Protein AF-A0A257NRA8-F1 (afdb_monomer)

Sequence (132 aa):
MSVQILRAVTQHVNYLAMVRKCLAEGGEYCKCTDHHNCGFGKWYDGDGGVLIREMASPGAEALWAEIAVHHAAFHDASIAAVMTREGDGTIQEREAEMVQCSTLLVNRLLELDAMAPKMGPFSRVPGAATRR

Mean predicted aligned error: 8.1 Å

Nearest PDB structures (foldseek):
  1k05-assembly1_A  TM=5.258E-01  e=1.160E+00  Homo sapiens
  5xsj-assembly1_L  TM=4.647E-01  e=1.160E+00  Clostridium beijerinckii NCIMB 8052

Foldseek 3Di:
DVVLLVVVLVQL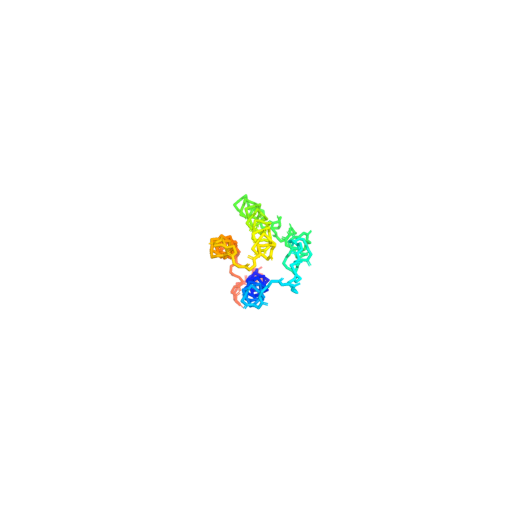VVLLVLLVVCLVVFLPPDDQDQLCPGPNNVCLVPVVVVVLVVLVDPVLVVLSVVLVVLSRQLSVLSVVLSPDGPPPPCNVVSSVSNVVSSVSNSVSSVVSVVSPDPPDVPPDDPDDDDDD

Radius of gyration: 19.16 Å; Cα contacts (8 Å, |Δi|>4): 100; chains: 1; bounding box: 53×33×61 Å

Solvent-accessible surface area (backbone atoms only — not comparable to full-atom values): 7525 Å² total; per-residue (Å²): 105,60,71,59,50,52,48,39,50,50,55,49,54,53,48,52,52,51,51,53,53,31,54,76,70,60,23,85,83,62,81,76,64,58,47,63,76,37,81,49,28,48,36,47,80,42,66,46,54,52,55,47,58,72,63,73,36,73,67,52,50,51,49,51,56,50,37,53,54,29,42,44,50,22,37,52,31,47,46,53,33,41,72,48,56,83,88,49,88,52,47,66,57,29,51,50,51,23,53,49,29,46,50,53,30,49,50,44,49,51,54,52,43,68,70,42,79,78,84,52,102,73,78,75,85,90,76,82,82,75,86,128

Structure (mmCIF, N/CA/C/O backbone):
data_AF-A0A257NRA8-F1
#
_entry.id   AF-A0A257NRA8-F1
#
loop_
_atom_site.group_PDB
_atom_site.id
_atom_site.type_symbol
_atom_site.label_atom_id
_atom_site.label_alt_id
_atom_site.label_comp_id
_atom_site.label_asym_id
_atom_site.label_entity_id
_atom_site.label_seq_id
_atom_site.pdbx_PDB_ins_code
_atom_site.Cartn_x
_atom_site.Cartn_y
_atom_site.Cartn_z
_atom_site.occupancy
_atom_site.B_iso_or_equiv
_atom_site.auth_seq_id
_atom_site.auth_comp_id
_atom_site.auth_asym_id
_atom_site.aut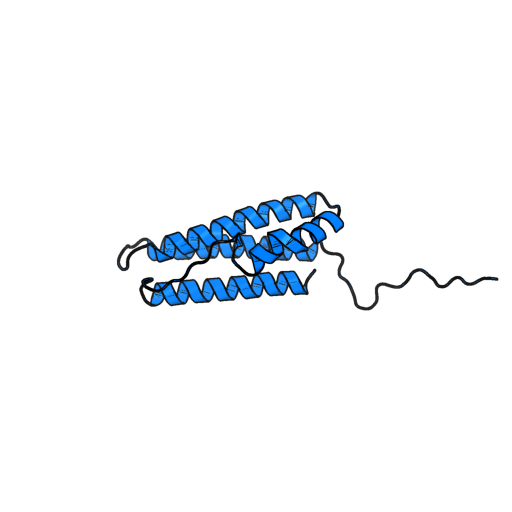h_atom_id
_atom_site.pdbx_PDB_model_num
ATOM 1 N N . MET A 1 1 ? 10.884 -10.077 -10.733 1.00 60.47 1 MET A N 1
ATOM 2 C CA . MET A 1 1 ? 10.138 -9.054 -9.968 1.00 60.47 1 MET A CA 1
ATOM 3 C C . MET A 1 1 ? 9.131 -9.699 -9.018 1.00 60.47 1 MET A C 1
ATOM 5 O O . MET A 1 1 ? 9.166 -9.385 -7.835 1.00 60.47 1 MET A O 1
ATOM 9 N N . SER A 1 2 ? 8.367 -10.685 -9.499 1.00 72.50 2 SER A N 1
ATOM 10 C CA . SER A 1 2 ? 7.326 -11.437 -8.774 1.00 72.50 2 SER A CA 1
ATOM 11 C C . SER A 1 2 ? 7.534 -11.710 -7.283 1.00 72.50 2 SER A C 1
ATOM 13 O O . SER A 1 2 ? 6.624 -11.464 -6.501 1.00 72.50 2 SER A O 1
ATOM 15 N N . VAL A 1 3 ? 8.708 -12.170 -6.838 1.00 82.50 3 VAL A N 1
ATOM 16 C CA . VAL A 1 3 ? 8.923 -12.487 -5.410 1.00 82.50 3 VAL A CA 1
ATOM 17 C C . VAL A 1 3 ? 8.898 -11.242 -4.512 1.00 82.50 3 VAL A C 1
ATOM 19 O O . VAL A 1 3 ? 8.347 -11.301 -3.414 1.00 82.50 3 VAL A O 1
ATOM 22 N N . GLN A 1 4 ? 9.455 -10.110 -4.957 1.00 81.44 4 GLN A N 1
ATOM 23 C CA . GLN A 1 4 ? 9.469 -8.881 -4.149 1.00 81.44 4 GLN A CA 1
ATOM 24 C C . GLN A 1 4 ? 8.097 -8.211 -4.129 1.00 81.44 4 GLN A C 1
ATOM 26 O O . GLN A 1 4 ? 7.641 -7.789 -3.070 1.00 81.44 4 GLN A O 1
ATOM 31 N N . ILE A 1 5 ? 7.398 -8.201 -5.268 1.00 81.75 5 ILE A N 1
ATOM 32 C CA . ILE A 1 5 ? 6.021 -7.704 -5.342 1.00 81.75 5 ILE A CA 1
ATOM 33 C C . ILE A 1 5 ? 5.090 -8.562 -4.480 1.00 81.75 5 ILE A C 1
ATOM 35 O O . ILE A 1 5 ? 4.309 -8.031 -3.695 1.00 81.75 5 ILE A O 1
ATOM 39 N N . LEU A 1 6 ? 5.224 -9.890 -4.528 1.00 84.88 6 LEU A N 1
ATOM 40 C CA . LEU A 1 6 ? 4.460 -10.789 -3.662 1.00 84.88 6 LEU A CA 1
ATOM 41 C C . LEU A 1 6 ? 4.747 -10.531 -2.177 1.00 84.88 6 LEU A C 1
ATOM 43 O O . LEU A 1 6 ? 3.828 -10.549 -1.355 1.00 84.88 6 LEU A O 1
ATOM 47 N N . ARG A 1 7 ? 6.008 -10.262 -1.821 1.00 87.00 7 ARG A N 1
ATOM 48 C CA . ARG A 1 7 ? 6.383 -9.894 -0.452 1.00 87.00 7 ARG A CA 1
ATOM 49 C C . ARG A 1 7 ? 5.744 -8.570 -0.037 1.00 87.00 7 ARG A C 1
ATOM 51 O O . ARG A 1 7 ? 5.202 -8.508 1.063 1.00 87.00 7 ARG A O 1
ATOM 58 N N . ALA A 1 8 ? 5.765 -7.562 -0.908 1.00 84.94 8 ALA A N 1
ATOM 59 C CA . ALA A 1 8 ? 5.129 -6.268 -0.678 1.00 84.94 8 ALA A CA 1
ATOM 60 C C . ALA A 1 8 ? 3.622 -6.419 -0.431 1.00 84.94 8 ALA A C 1
ATOM 62 O O . ALA A 1 8 ? 3.122 -5.984 0.605 1.00 84.94 8 ALA A O 1
ATOM 63 N N . VAL A 1 9 ? 2.917 -7.132 -1.317 1.00 86.75 9 VAL A N 1
ATOM 64 C CA . VAL A 1 9 ? 1.479 -7.417 -1.178 1.00 86.75 9 VAL A CA 1
ATOM 65 C C . VAL A 1 9 ? 1.193 -8.179 0.119 1.00 86.75 9 VAL A C 1
ATOM 67 O O . VAL A 1 9 ? 0.265 -7.837 0.844 1.00 86.75 9 VAL A O 1
ATOM 70 N N . THR A 1 10 ? 2.016 -9.172 0.462 1.00 89.56 10 THR A N 1
ATOM 71 C CA . THR A 1 10 ? 1.857 -9.938 1.709 1.00 89.56 10 THR A CA 1
ATOM 72 C C . THR A 1 10 ? 2.023 -9.054 2.947 1.00 89.56 10 THR A C 1
ATOM 74 O O . THR A 1 10 ? 1.204 -9.105 3.863 1.00 89.56 10 THR A O 1
ATOM 77 N N . GLN A 1 11 ? 3.076 -8.231 2.990 1.00 86.56 11 GLN A N 1
ATOM 78 C CA . GLN A 1 11 ? 3.327 -7.302 4.097 1.00 86.56 11 GLN A CA 1
ATOM 79 C C . GLN A 1 11 ? 2.181 -6.301 4.256 1.00 86.56 11 GLN A C 1
ATOM 81 O O . GLN A 1 11 ? 1.744 -6.041 5.375 1.00 86.56 11 GLN A O 1
ATOM 86 N N . HIS A 1 12 ? 1.673 -5.801 3.135 1.00 85.88 12 HIS A N 1
ATOM 87 C CA . HIS A 1 12 ? 0.555 -4.872 3.076 1.00 85.88 12 HIS A CA 1
ATOM 88 C C . HIS A 1 12 ? -0.758 -5.488 3.583 1.00 85.88 12 HIS A C 1
ATOM 90 O O . HIS A 1 12 ? -1.402 -4.927 4.467 1.00 85.88 12 HIS A O 1
ATOM 96 N N . VAL A 1 13 ? -1.124 -6.686 3.113 1.00 88.62 13 VAL A N 1
ATOM 97 C CA . VAL A 1 13 ? -2.327 -7.404 3.581 1.00 88.62 13 VAL A CA 1
ATOM 98 C C . VAL A 1 13 ? -2.243 -7.720 5.078 1.00 88.62 13 VAL A C 1
ATOM 100 O O . VAL A 1 13 ? -3.231 -7.563 5.797 1.00 88.62 13 VAL A O 1
ATOM 103 N N . ASN A 1 14 ? -1.064 -8.105 5.573 1.00 90.38 14 ASN A N 1
ATOM 104 C CA . ASN A 1 14 ? -0.850 -8.340 7.003 1.00 90.38 14 ASN A CA 1
ATOM 105 C C . ASN A 1 14 ? -0.998 -7.055 7.830 1.00 90.38 14 ASN A C 1
ATOM 107 O O . ASN A 1 14 ? -1.576 -7.090 8.916 1.00 90.38 14 ASN A O 1
ATOM 111 N N . TYR A 1 15 ? -0.501 -5.924 7.324 1.00 90.56 15 TYR A N 1
ATOM 112 C CA . TYR A 1 15 ? -0.673 -4.629 7.979 1.00 90.56 15 TYR A CA 1
ATOM 113 C C . TYR A 1 15 ? -2.148 -4.215 8.017 1.00 90.56 15 TYR A C 1
ATOM 115 O O . TYR A 1 15 ? -2.646 -3.867 9.084 1.00 90.56 15 TYR A O 1
ATOM 123 N N . LEU A 1 16 ? -2.879 -4.349 6.905 1.00 90.44 16 LEU A N 1
ATOM 124 C CA . LEU A 1 16 ? -4.322 -4.096 6.863 1.00 90.44 16 LEU A CA 1
ATOM 125 C C . LEU A 1 16 ? -5.075 -4.955 7.892 1.00 90.44 16 LEU A C 1
ATOM 127 O O . LEU A 1 16 ? -5.908 -4.441 8.632 1.00 90.44 16 LEU A O 1
ATOM 131 N N . ALA A 1 17 ? -4.772 -6.253 7.976 1.00 90.50 17 ALA A N 1
ATOM 132 C CA . ALA A 1 17 ? -5.392 -7.140 8.958 1.00 90.50 17 ALA A CA 1
ATOM 133 C C . ALA A 1 17 ? -5.099 -6.706 10.406 1.00 90.50 17 ALA A C 1
ATOM 135 O O . ALA A 1 17 ? -5.992 -6.749 11.253 1.00 90.50 17 ALA A O 1
ATOM 136 N N . MET A 1 18 ? -3.872 -6.253 10.682 1.00 91.19 18 MET A N 1
ATOM 137 C CA . MET A 1 18 ? -3.485 -5.710 11.985 1.00 91.19 18 MET A CA 1
ATOM 138 C C . MET A 1 18 ? -4.278 -4.443 12.329 1.00 91.19 18 MET A C 1
ATOM 140 O O . MET A 1 18 ? -4.844 -4.379 13.419 1.00 91.19 18 MET A O 1
ATOM 144 N N . VAL A 1 19 ? -4.390 -3.484 11.400 1.00 89.81 19 VAL A N 1
ATOM 145 C CA . VAL A 1 19 ? -5.162 -2.249 11.623 1.00 89.81 19 VAL A CA 1
ATOM 146 C C . VAL A 1 19 ? -6.635 -2.573 11.869 1.00 89.81 19 VAL A C 1
ATOM 148 O O . VAL A 1 19 ? -7.201 -2.102 12.847 1.00 89.81 19 VAL A O 1
ATOM 151 N N . ARG A 1 20 ? -7.249 -3.447 11.062 1.00 89.81 20 ARG A N 1
ATOM 152 C CA . ARG A 1 20 ? -8.652 -3.861 11.253 1.00 89.81 20 ARG A CA 1
ATOM 153 C C . ARG A 1 20 ? -8.893 -4.524 12.606 1.00 89.81 20 ARG A C 1
ATOM 155 O O . ARG A 1 20 ? -9.877 -4.217 13.270 1.00 89.81 20 ARG A O 1
ATOM 162 N N . LYS A 1 21 ? -7.990 -5.415 13.027 1.00 89.25 21 LYS A N 1
ATOM 163 C CA . LYS A 1 21 ? -8.064 -6.041 14.353 1.00 89.25 21 LYS A CA 1
ATOM 164 C C . LYS A 1 21 ? -8.012 -4.984 15.453 1.00 89.25 21 LYS A C 1
ATOM 166 O O . LYS A 1 21 ? -8.807 -5.021 16.378 1.00 89.25 21 LYS A O 1
ATOM 171 N N . CYS A 1 22 ? -7.093 -4.042 15.328 1.00 87.69 22 CYS A N 1
ATOM 172 C CA . CYS A 1 22 ? -6.932 -2.980 16.299 1.00 87.69 22 CYS A CA 1
ATOM 173 C C . CYS A 1 22 ? -8.140 -2.028 16.355 1.00 87.69 22 CYS A C 1
ATOM 175 O O . CYS A 1 22 ? -8.553 -1.651 17.446 1.00 87.69 22 CYS A O 1
ATOM 177 N N . LEU A 1 23 ? -8.756 -1.696 15.215 1.00 85.88 23 LEU A N 1
ATOM 178 C CA . LEU A 1 23 ? -10.016 -0.942 15.179 1.00 85.88 23 LEU A CA 1
ATOM 179 C C . LEU A 1 23 ? -11.145 -1.695 15.897 1.00 85.88 23 LEU A C 1
ATOM 181 O O . LEU A 1 23 ? -11.919 -1.084 16.624 1.00 85.88 23 LEU A O 1
ATOM 185 N N . ALA A 1 24 ? -11.210 -3.022 15.749 1.00 84.75 24 ALA A N 1
ATOM 186 C CA . ALA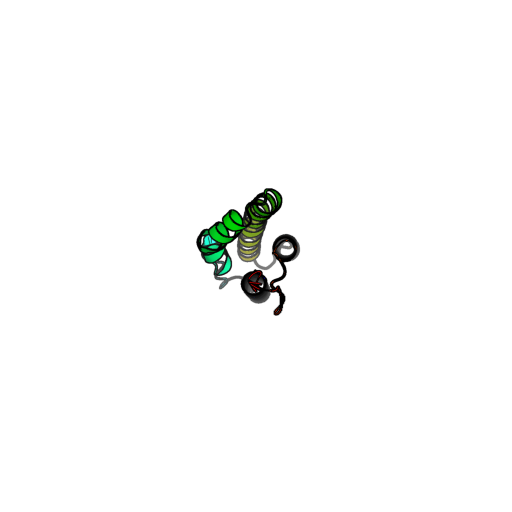 A 1 24 ? -12.182 -3.857 16.458 1.00 84.75 24 ALA A CA 1
ATOM 187 C C . ALA A 1 24 ? -11.917 -3.969 17.975 1.00 84.75 24 ALA A C 1
ATOM 189 O O . ALA A 1 24 ? -12.823 -4.328 18.723 1.00 84.75 24 ALA A O 1
ATOM 190 N N . GLU A 1 25 ? -10.692 -3.679 18.422 1.00 84.25 25 GLU A N 1
ATOM 191 C CA . GLU A 1 25 ? -10.265 -3.667 19.830 1.00 84.25 25 GLU A CA 1
ATOM 192 C C . GLU A 1 25 ? -10.226 -2.239 20.422 1.00 84.25 25 GLU A C 1
ATOM 194 O O . GLU A 1 25 ? -9.668 -2.040 21.500 1.00 84.25 25 GLU A O 1
ATOM 199 N N . GLY A 1 26 ? -10.796 -1.247 19.727 1.00 76.44 26 GLY A N 1
ATOM 200 C CA . GLY A 1 26 ? -10.955 0.125 20.223 1.00 76.44 26 GLY A CA 1
ATOM 201 C C . GLY A 1 26 ? -9.807 1.091 19.926 1.00 76.44 26 GLY A C 1
ATOM 202 O O . GLY A 1 26 ? -9.759 2.184 20.484 1.00 76.44 26 GLY A O 1
ATOM 203 N N . GLY A 1 27 ? -8.871 0.725 19.043 1.00 71.06 27 GLY A N 1
ATOM 204 C CA . GLY A 1 27 ? -7.874 1.633 18.450 1.00 71.06 27 GLY A CA 1
ATOM 205 C C . GLY A 1 27 ? -6.743 2.112 19.375 1.00 71.06 27 GLY A C 1
ATOM 206 O O . GLY A 1 27 ? -5.698 2.543 18.887 1.00 71.06 27 GLY A O 1
ATOM 207 N N . GLU A 1 28 ? -6.894 1.984 20.696 1.00 68.38 28 GLU A N 1
ATOM 208 C CA . GLU A 1 28 ? -6.053 2.638 21.714 1.00 68.38 28 GLU A CA 1
ATOM 209 C C . GLU A 1 28 ? -4.567 2.219 21.680 1.00 68.38 28 GLU A C 1
ATOM 211 O O . GLU A 1 28 ? -3.685 2.975 22.088 1.00 68.38 28 GLU A O 1
ATOM 216 N N . TYR A 1 29 ? -4.264 1.036 21.133 1.00 67.75 29 TYR A N 1
ATOM 217 C CA . TYR A 1 29 ? -2.905 0.482 21.063 1.00 67.75 29 TYR A CA 1
ATOM 218 C C . TYR A 1 29 ? -2.366 0.304 19.639 1.00 67.75 29 TYR A C 1
ATOM 220 O O . TYR A 1 29 ? -1.351 -0.376 19.437 1.00 67.75 29 TYR A O 1
ATOM 228 N N . CYS A 1 30 ? -2.998 0.920 18.638 1.00 80.06 30 CYS A N 1
ATOM 229 C CA . CYS A 1 30 ? -2.522 0.812 17.266 1.00 80.06 30 CYS A CA 1
ATOM 230 C C . CYS A 1 30 ? -1.191 1.521 17.055 1.00 80.06 30 CYS A C 1
ATOM 232 O O . CYS A 1 30 ? -1.080 2.743 17.138 1.00 80.06 30 CYS A O 1
ATOM 234 N N . LYS A 1 31 ? -0.178 0.748 16.668 1.00 81.19 31 LYS A N 1
ATOM 235 C CA . LYS A 1 31 ? 1.089 1.288 16.177 1.00 81.19 31 LYS A CA 1
ATOM 236 C C . LYS A 1 31 ? 1.069 1.339 14.657 1.00 81.19 31 LYS A C 1
ATOM 238 O O . LYS A 1 31 ? 1.666 0.495 13.988 1.00 81.19 31 LYS A O 1
ATOM 243 N N . CYS A 1 32 ? 0.374 2.337 14.118 1.00 85.62 32 CYS A N 1
ATOM 244 C CA . CYS A 1 32 ? 0.522 2.684 12.711 1.00 85.62 32 CYS A CA 1
ATOM 245 C C . CYS A 1 32 ? 1.967 3.116 12.441 1.00 85.62 32 CYS A C 1
ATOM 247 O O . CYS A 1 32 ? 2.631 3.719 13.283 1.00 85.62 32 CYS A O 1
ATOM 249 N N . THR A 1 33 ? 2.470 2.747 11.272 1.00 87.50 33 THR A N 1
ATOM 250 C CA . THR A 1 33 ? 3.830 3.068 10.833 1.00 87.50 33 THR A CA 1
ATOM 251 C C . THR A 1 33 ? 3.739 4.033 9.665 1.00 87.50 33 THR A C 1
ATOM 253 O O . THR A 1 33 ? 2.790 3.960 8.895 1.00 87.50 33 THR A O 1
ATOM 256 N N . ASP A 1 34 ? 4.707 4.933 9.538 1.00 90.94 34 ASP A N 1
ATOM 257 C CA . ASP A 1 34 ? 4.846 5.773 8.35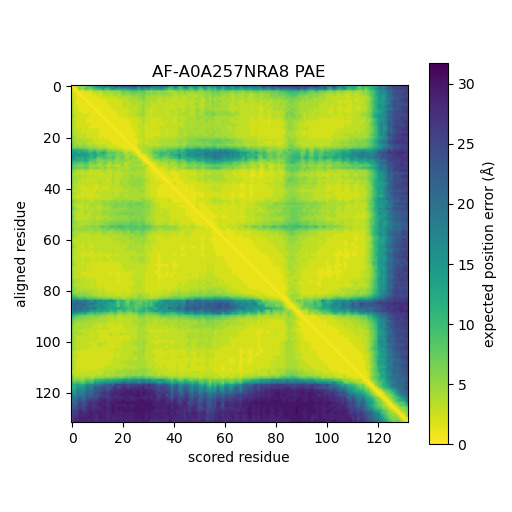1 1.00 90.94 34 ASP A CA 1
ATOM 258 C C . ASP A 1 34 ? 5.194 4.924 7.113 1.00 90.94 34 ASP A C 1
ATOM 260 O O . ASP A 1 34 ? 5.927 3.935 7.210 1.00 90.94 34 ASP A O 1
ATOM 264 N N . HIS A 1 35 ? 4.683 5.318 5.950 1.00 92.25 35 HIS A N 1
ATOM 265 C CA . HIS A 1 35 ? 4.833 4.572 4.705 1.00 92.25 35 HIS A CA 1
ATOM 266 C C . HIS A 1 35 ? 6.298 4.308 4.316 1.00 92.25 35 HIS A C 1
ATOM 268 O O . HIS A 1 35 ? 6.607 3.196 3.898 1.00 92.25 35 HIS A O 1
ATOM 274 N N . HIS A 1 36 ? 7.243 5.223 4.559 1.00 92.81 36 HIS A N 1
ATOM 275 C CA . HIS A 1 36 ? 8.668 4.973 4.282 1.00 92.81 36 HIS A CA 1
ATOM 276 C C . HIS A 1 36 ? 9.301 3.961 5.247 1.00 92.81 36 HIS A C 1
ATOM 278 O O . HIS A 1 36 ? 10.283 3.286 4.932 1.00 92.81 36 HIS A O 1
ATOM 284 N N . ASN A 1 37 ? 8.735 3.815 6.444 1.00 90.44 37 ASN A N 1
ATOM 285 C CA . ASN A 1 37 ? 9.293 2.972 7.496 1.00 90.44 37 ASN A CA 1
ATOM 286 C C . ASN A 1 37 ? 8.810 1.516 7.448 1.00 90.44 37 ASN A C 1
ATOM 288 O O . ASN A 1 37 ? 9.378 0.656 8.140 1.00 90.44 37 ASN A O 1
ATOM 292 N N . CYS A 1 38 ? 7.804 1.214 6.624 1.00 90.19 38 CYS A N 1
ATOM 293 C CA . CYS A 1 38 ? 7.325 -0.147 6.424 1.00 90.19 38 CYS A CA 1
ATOM 294 C C . CYS A 1 38 ? 8.309 -0.963 5.558 1.00 90.19 38 CYS A C 1
ATOM 296 O O . CYS A 1 38 ? 9.200 -0.427 4.897 1.00 90.19 38 CYS A O 1
ATOM 298 N N . GLY A 1 39 ? 8.184 -2.294 5.580 1.00 86.44 39 GLY A N 1
ATOM 299 C CA . GLY A 1 39 ? 9.082 -3.172 4.818 1.00 86.44 39 GLY A CA 1
ATOM 300 C C . GLY A 1 39 ? 9.058 -2.900 3.310 1.00 86.44 39 GLY A C 1
ATOM 301 O O . GLY A 1 39 ? 10.099 -2.986 2.663 1.00 86.44 39 GLY A O 1
ATOM 302 N N . PHE A 1 40 ? 7.891 -2.523 2.785 1.00 90.12 40 PHE A N 1
ATOM 303 C CA . PHE A 1 40 ? 7.724 -2.133 1.392 1.00 90.12 40 PHE A CA 1
ATOM 304 C C . PHE A 1 40 ? 8.309 -0.745 1.103 1.00 90.12 40 PHE A C 1
ATOM 306 O O . PHE A 1 40 ? 9.058 -0.622 0.144 1.00 90.12 40 PHE A O 1
ATOM 313 N N . GLY A 1 41 ? 8.059 0.264 1.944 1.00 91.31 41 GLY A N 1
ATOM 314 C CA . GLY A 1 41 ? 8.609 1.616 1.778 1.00 91.31 41 GLY A CA 1
ATOM 315 C C . GLY A 1 41 ? 10.131 1.637 1.747 1.00 91.31 41 GLY A C 1
ATOM 316 O O . GLY A 1 41 ? 10.726 2.182 0.825 1.00 91.31 41 GLY A O 1
ATOM 317 N N . LYS A 1 42 ? 10.772 0.902 2.660 1.00 91.38 42 LYS A N 1
ATOM 318 C CA . LYS A 1 42 ? 12.237 0.749 2.665 1.00 91.38 42 LYS A CA 1
ATOM 319 C C . LYS A 1 42 ? 12.774 0.129 1.379 1.00 91.38 42 LYS A C 1
ATOM 321 O O . LYS A 1 42 ? 13.857 0.487 0.927 1.00 91.38 42 LYS A O 1
ATOM 326 N N . TRP A 1 43 ? 12.045 -0.829 0.811 1.00 90.19 43 TRP A N 1
ATOM 327 C CA . TRP A 1 43 ? 12.410 -1.417 -0.473 1.00 90.19 43 TRP A CA 1
ATOM 328 C C . TRP A 1 43 ? 12.150 -0.445 -1.629 1.00 90.19 43 TRP A C 1
ATOM 330 O O . TRP A 1 43 ? 13.000 -0.325 -2.506 1.00 90.19 43 TRP A O 1
ATOM 340 N N . TYR A 1 44 ? 11.024 0.271 -1.609 1.00 91.50 44 TYR A N 1
ATOM 341 C CA . TYR A 1 44 ? 10.650 1.278 -2.599 1.00 91.50 44 TYR A CA 1
ATOM 342 C C . TYR A 1 44 ? 11.720 2.379 -2.699 1.00 91.50 44 TYR A C 1
ATOM 344 O O . TYR A 1 44 ? 12.236 2.648 -3.782 1.00 91.50 44 TYR A O 1
ATOM 352 N N . ASP A 1 45 ? 12.146 2.934 -1.567 1.00 91.56 45 ASP A N 1
ATOM 353 C CA . ASP A 1 45 ? 13.162 3.994 -1.527 1.00 91.56 45 ASP A CA 1
ATOM 354 C C . ASP A 1 45 ? 14.585 3.495 -1.841 1.00 91.56 45 ASP A C 1
ATOM 356 O O . ASP A 1 45 ? 15.477 4.289 -2.143 1.00 91.56 45 ASP A O 1
ATOM 360 N N . GLY A 1 46 ? 14.811 2.180 -1.763 1.00 90.81 46 GLY A N 1
ATOM 361 C CA . GLY A 1 46 ? 16.092 1.530 -2.026 1.00 90.81 46 GLY A CA 1
ATOM 362 C C . GLY A 1 46 ? 16.102 0.749 -3.341 1.00 90.81 46 GLY A C 1
ATOM 363 O O . GLY A 1 46 ? 16.029 1.312 -4.437 1.00 90.81 46 GLY A O 1
ATOM 364 N N . ASP A 1 47 ? 16.228 -0.575 -3.224 1.00 88.38 47 ASP A N 1
ATOM 365 C CA . ASP A 1 47 ? 16.422 -1.500 -4.350 1.00 88.38 47 ASP A CA 1
ATOM 366 C C . ASP A 1 47 ? 15.299 -1.436 -5.399 1.00 88.38 47 ASP A C 1
ATOM 368 O O . ASP A 1 47 ? 15.545 -1.638 -6.589 1.00 88.38 47 ASP A O 1
ATOM 372 N N . GLY A 1 48 ? 14.066 -1.137 -4.985 1.00 87.06 48 GLY A N 1
ATOM 373 C CA . GLY A 1 48 ? 12.918 -1.002 -5.878 1.00 87.06 48 GLY A CA 1
ATOM 374 C C . GLY A 1 48 ? 13.123 0.095 -6.922 1.00 87.06 48 GLY A C 1
ATOM 375 O O . GLY A 1 48 ? 12.964 -0.152 -8.117 1.00 87.06 48 GLY A O 1
ATOM 376 N N . GLY A 1 49 ? 13.586 1.274 -6.502 1.00 89.06 49 GLY A N 1
ATOM 377 C CA . GLY A 1 49 ? 13.881 2.374 -7.419 1.00 89.06 49 GLY A CA 1
ATOM 378 C C . GLY A 1 49 ? 15.037 2.081 -8.384 1.00 89.06 49 GLY A C 1
ATOM 379 O O . GLY A 1 49 ? 15.098 2.656 -9.471 1.00 89.06 49 GLY A O 1
ATOM 380 N N . VAL A 1 50 ? 15.973 1.193 -8.030 1.00 89.31 50 VAL A N 1
ATOM 381 C CA . VAL A 1 50 ? 17.011 0.713 -8.964 1.00 89.31 50 VAL A CA 1
ATOM 382 C C . VAL A 1 50 ? 16.383 -0.179 -10.033 1.00 89.31 50 VAL A C 1
ATOM 384 O O . VAL A 1 50 ? 16.565 0.084 -11.219 1.00 89.31 50 VAL A O 1
ATOM 387 N N . LEU A 1 51 ? 15.576 -1.162 -9.625 1.00 84.56 51 LEU A N 1
ATOM 388 C CA . LEU A 1 51 ? 14.920 -2.102 -10.540 1.00 84.56 51 LEU A CA 1
ATOM 389 C C . LEU A 1 51 ? 14.042 -1.399 -11.581 1.00 84.56 51 LEU A C 1
ATOM 391 O O . LEU A 1 51 ? 14.056 -1.772 -12.751 1.00 84.56 51 LEU A O 1
ATOM 395 N N . ILE A 1 52 ? 13.299 -0.366 -11.182 1.00 89.69 52 ILE A N 1
ATOM 396 C CA . ILE A 1 52 ? 12.442 0.393 -12.106 1.00 89.69 52 ILE A CA 1
ATOM 397 C C . ILE A 1 52 ? 13.263 1.160 -13.136 1.00 89.69 52 ILE A C 1
ATOM 399 O O . ILE A 1 52 ? 12.934 1.138 -14.321 1.00 89.69 52 ILE A O 1
ATOM 403 N N . ARG A 1 53 ? 14.371 1.776 -12.712 1.00 88.88 53 ARG A N 1
ATOM 404 C CA . ARG A 1 53 ? 15.294 2.450 -13.634 1.00 88.88 53 ARG A CA 1
ATOM 405 C C . ARG A 1 53 ? 15.915 1.467 -14.626 1.00 88.88 53 ARG A C 1
ATOM 407 O O . ARG A 1 53 ? 16.045 1.794 -15.801 1.00 88.88 53 ARG A O 1
ATOM 414 N N . GLU A 1 54 ? 16.245 0.254 -14.186 1.00 88.94 54 GLU A N 1
ATOM 415 C CA . GLU A 1 54 ? 16.773 -0.808 -15.055 1.00 88.94 54 GLU A CA 1
ATOM 416 C C . GLU A 1 54 ? 15.756 -1.309 -16.090 1.00 88.94 54 GLU A C 1
ATOM 418 O O . GLU A 1 54 ? 16.152 -1.734 -17.175 1.00 88.94 54 GLU A O 1
ATOM 423 N N . MET A 1 55 ? 14.450 -1.230 -15.806 1.00 86.56 55 MET A N 1
ATOM 424 C CA . MET A 1 55 ? 13.418 -1.548 -16.801 1.00 86.56 55 MET A CA 1
ATOM 425 C C . MET A 1 55 ? 13.406 -0.563 -17.976 1.00 86.56 55 MET A C 1
ATOM 427 O O . MET A 1 55 ? 12.881 -0.918 -19.032 1.00 86.56 55 MET A O 1
ATOM 431 N N . ALA A 1 56 ? 13.940 0.655 -17.792 1.00 88.06 56 ALA A N 1
ATOM 432 C CA . ALA A 1 56 ? 13.997 1.718 -18.799 1.00 88.06 56 ALA A CA 1
ATOM 433 C C . ALA A 1 56 ? 12.658 1.927 -19.541 1.00 88.06 56 ALA A C 1
ATOM 435 O O . ALA A 1 56 ? 12.619 2.137 -20.755 1.00 88.06 56 ALA A O 1
ATOM 436 N N . SER A 1 57 ? 11.545 1.817 -18.809 1.00 90.19 57 SER A N 1
ATOM 437 C CA . SER A 1 57 ? 10.189 1.866 -19.352 1.00 90.19 57 SER A CA 1
ATOM 438 C C . SER A 1 57 ? 9.428 3.051 -18.759 1.00 90.19 57 SER A C 1
ATOM 440 O O . SER A 1 57 ? 9.139 3.027 -17.560 1.00 90.19 57 SER A O 1
ATOM 442 N N . PRO A 1 58 ? 9.017 4.042 -19.575 1.00 92.19 58 PRO A N 1
ATOM 443 C CA . PRO A 1 58 ? 8.226 5.176 -19.093 1.00 92.19 58 PRO A CA 1
ATOM 444 C C . PRO A 1 58 ? 6.922 4.753 -18.405 1.00 92.19 58 PRO A C 1
ATOM 446 O O . PRO A 1 58 ? 6.474 5.397 -17.463 1.00 92.19 58 PRO A O 1
ATOM 449 N N . GLY A 1 59 ? 6.319 3.641 -18.846 1.00 93.00 59 GLY A N 1
ATOM 450 C CA . GLY A 1 59 ? 5.125 3.092 -18.201 1.00 93.00 59 GLY A CA 1
ATOM 451 C C . GLY A 1 59 ? 5.410 2.532 -16.806 1.00 93.00 59 GLY A C 1
ATOM 452 O O . GLY A 1 59 ? 4.606 2.719 -15.900 1.00 93.00 59 GLY A O 1
ATOM 453 N N . ALA A 1 60 ? 6.570 1.894 -16.611 1.00 91.25 60 ALA A N 1
ATOM 454 C CA . ALA A 1 60 ? 6.971 1.397 -15.297 1.00 91.25 60 ALA A CA 1
ATOM 455 C C . ALA A 1 60 ? 7.291 2.551 -14.338 1.00 91.25 60 ALA A C 1
ATOM 457 O O . ALA A 1 60 ? 6.897 2.495 -13.179 1.00 91.25 60 ALA A O 1
ATOM 458 N N . GLU A 1 61 ? 7.940 3.614 -14.821 1.00 92.94 61 GLU A N 1
ATOM 459 C CA . GLU A 1 61 ? 8.198 4.827 -14.031 1.00 92.94 61 GLU A CA 1
ATOM 460 C C . GLU A 1 61 ? 6.901 5.540 -13.624 1.00 92.94 61 GLU A C 1
ATOM 462 O O . GLU A 1 61 ? 6.765 5.963 -12.476 1.00 92.94 61 GLU A O 1
ATOM 467 N N . ALA A 1 62 ? 5.923 5.624 -14.533 1.00 94.75 62 ALA A N 1
ATOM 468 C CA . ALA A 1 62 ? 4.613 6.195 -14.232 1.00 94.75 62 ALA A CA 1
ATOM 469 C C . ALA A 1 62 ? 3.866 5.377 -13.164 1.00 94.75 62 ALA A C 1
ATOM 471 O O . ALA A 1 62 ? 3.426 5.937 -12.160 1.00 94.75 62 ALA A O 1
ATOM 472 N N . LEU A 1 63 ? 3.792 4.049 -13.327 1.00 94.06 63 LEU A N 1
ATOM 473 C CA . LEU A 1 63 ? 3.190 3.168 -12.319 1.00 94.06 63 LEU A CA 1
ATOM 474 C C . LEU A 1 63 ? 3.927 3.243 -10.981 1.00 94.06 63 LEU A C 1
ATOM 476 O O . LEU A 1 63 ? 3.290 3.218 -9.932 1.00 94.06 63 LEU A O 1
ATOM 480 N N . TRP A 1 64 ? 5.255 3.354 -11.001 1.00 93.56 64 TRP A N 1
ATOM 481 C CA . TRP A 1 64 ? 6.058 3.507 -9.793 1.00 93.56 64 TRP A CA 1
ATOM 482 C C . TRP A 1 64 ? 5.668 4.761 -9.010 1.00 93.56 64 TRP A C 1
ATOM 484 O O . TRP A 1 64 ? 5.403 4.680 -7.812 1.00 93.56 64 TRP A O 1
ATOM 494 N N . ALA A 1 65 ? 5.530 5.899 -9.693 1.00 95.06 65 ALA A N 1
ATOM 495 C CA . ALA A 1 65 ? 5.068 7.134 -9.071 1.00 95.06 65 ALA A CA 1
ATOM 496 C C . ALA A 1 65 ? 3.640 7.009 -8.501 1.00 95.06 65 ALA A C 1
ATOM 498 O O . ALA A 1 65 ? 3.387 7.461 -7.384 1.00 95.06 65 ALA A O 1
ATOM 499 N N . GLU A 1 66 ? 2.718 6.355 -9.216 1.00 96.00 66 GLU A N 1
ATOM 500 C CA . GLU A 1 66 ? 1.357 6.095 -8.715 1.00 96.00 66 GLU A CA 1
ATOM 501 C C . GLU A 1 66 ? 1.351 5.194 -7.471 1.00 96.00 66 GLU A C 1
ATOM 503 O O . GLU A 1 66 ? 0.589 5.429 -6.530 1.00 96.00 66 GLU A O 1
ATOM 508 N N . ILE A 1 67 ? 2.226 4.185 -7.429 1.00 94.44 67 ILE A N 1
ATOM 509 C CA . ILE A 1 67 ? 2.390 3.296 -6.275 1.00 94.44 67 ILE A CA 1
ATOM 510 C C . ILE A 1 67 ? 2.766 4.096 -5.025 1.00 94.44 67 ILE A C 1
ATOM 512 O O . ILE A 1 67 ? 2.161 3.865 -3.978 1.00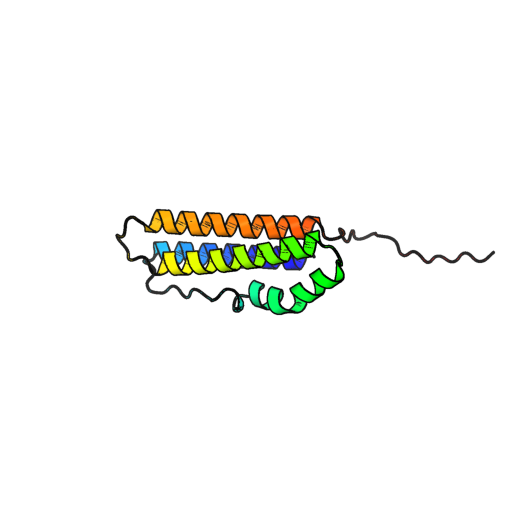 94.44 67 ILE A O 1
ATOM 516 N N . ALA A 1 68 ? 3.694 5.058 -5.113 1.00 94.44 68 ALA A N 1
ATOM 517 C CA . ALA A 1 68 ? 4.019 5.925 -3.974 1.00 94.44 68 ALA A CA 1
ATOM 518 C C . ALA A 1 68 ? 2.800 6.705 -3.466 1.00 94.44 68 ALA A C 1
ATOM 520 O O . ALA A 1 68 ? 2.567 6.750 -2.259 1.00 94.44 68 ALA A O 1
ATOM 521 N N . VAL A 1 69 ? 1.999 7.272 -4.374 1.00 95.69 69 VAL A N 1
ATOM 522 C CA . VAL A 1 69 ? 0.794 8.037 -4.014 1.00 95.69 69 VAL A CA 1
ATOM 523 C C . VAL A 1 69 ? -0.215 7.156 -3.276 1.00 95.69 69 VAL A C 1
ATOM 525 O O . VAL A 1 69 ? -0.694 7.523 -2.203 1.00 95.69 69 VAL A O 1
ATOM 528 N N . HIS A 1 70 ? -0.521 5.974 -3.811 1.00 95.25 70 HIS A N 1
ATOM 529 C CA . HIS A 1 70 ? -1.478 5.062 -3.181 1.00 95.25 70 HIS A CA 1
ATOM 530 C C . HIS A 1 70 ? -0.952 4.456 -1.877 1.00 95.25 70 HIS A C 1
ATOM 532 O O . HIS A 1 70 ? -1.730 4.208 -0.956 1.00 95.25 70 HIS A O 1
ATOM 538 N N . HIS A 1 71 ? 0.360 4.250 -1.778 1.00 94.62 71 HIS A N 1
ATOM 539 C CA . HIS A 1 71 ? 1.004 3.771 -0.564 1.00 94.62 71 HIS A CA 1
ATOM 540 C C . HIS A 1 71 ? 0.920 4.798 0.570 1.00 94.62 71 HIS A C 1
ATOM 542 O O . HIS A 1 71 ? 0.495 4.441 1.669 1.00 94.62 71 HIS A O 1
ATOM 548 N N . ALA A 1 72 ? 1.239 6.066 0.298 1.00 95.44 72 ALA A N 1
ATOM 549 C CA . ALA A 1 72 ? 1.077 7.147 1.267 1.00 95.44 72 ALA A CA 1
ATOM 550 C C . ALA A 1 72 ? -0.390 7.281 1.711 1.00 95.44 72 ALA A C 1
ATOM 552 O O . ALA A 1 72 ? -0.682 7.192 2.902 1.00 95.44 72 ALA A O 1
ATOM 553 N N . ALA A 1 73 ? -1.324 7.352 0.753 1.00 94.94 73 ALA A N 1
ATOM 554 C CA . ALA A 1 73 ? -2.754 7.483 1.038 1.00 94.94 73 ALA A CA 1
ATOM 555 C C . ALA A 1 73 ? -3.298 6.341 1.913 1.00 94.94 73 ALA A C 1
ATOM 557 O O . ALA A 1 73 ? -4.107 6.568 2.808 1.00 94.94 73 ALA A O 1
ATOM 558 N N . PHE A 1 74 ? -2.838 5.108 1.692 1.00 94.69 74 PHE A N 1
ATOM 559 C CA . PHE A 1 74 ? -3.220 3.973 2.527 1.00 94.69 74 PHE A CA 1
ATOM 560 C C . PHE A 1 74 ? -2.742 4.113 3.980 1.00 94.69 74 PHE A C 1
ATOM 562 O O . PHE A 1 74 ? -3.499 3.827 4.914 1.00 94.69 74 PHE A O 1
ATOM 569 N N . HIS A 1 75 ? -1.492 4.532 4.180 1.00 94.38 75 HIS A N 1
ATOM 570 C CA . HIS A 1 75 ? -0.942 4.739 5.517 1.00 94.38 75 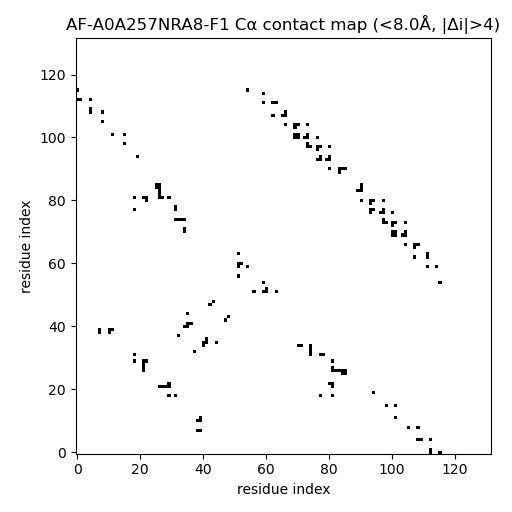HIS A CA 1
ATOM 571 C C . HIS A 1 75 ? -1.643 5.894 6.240 1.00 94.38 75 HIS A C 1
ATOM 573 O O . HIS A 1 75 ? -2.023 5.731 7.401 1.00 94.38 75 HIS A O 1
ATOM 579 N N . ASP A 1 76 ? -1.903 6.997 5.540 1.00 93.88 76 ASP A N 1
ATOM 580 C CA . ASP A 1 76 ? -2.642 8.142 6.073 1.00 93.88 76 ASP A CA 1
ATOM 581 C C . ASP A 1 76 ? -4.075 7.756 6.461 1.00 93.88 76 ASP A C 1
ATOM 583 O O . ASP A 1 76 ? -4.512 8.048 7.576 1.00 93.88 76 ASP A O 1
ATOM 587 N N . ALA A 1 77 ? -4.783 7.017 5.599 1.00 92.50 77 ALA A N 1
ATOM 588 C CA . ALA A 1 77 ? -6.123 6.508 5.892 1.00 92.50 77 ALA A CA 1
ATOM 589 C C . ALA A 1 77 ? -6.126 5.557 7.100 1.00 92.50 77 ALA A C 1
ATOM 591 O O . ALA A 1 77 ? -7.025 5.618 7.937 1.00 92.50 77 ALA A O 1
ATOM 592 N N . SER A 1 78 ? -5.098 4.714 7.237 1.00 91.56 78 SER A N 1
ATOM 593 C CA . SER A 1 78 ? -4.950 3.817 8.391 1.00 91.56 78 SER A CA 1
ATOM 594 C C . SER A 1 78 ? -4.767 4.598 9.696 1.00 91.56 78 SER A C 1
ATOM 596 O O . SER A 1 78 ? -5.397 4.275 10.701 1.00 91.56 78 SER A O 1
ATOM 598 N N . ILE A 1 79 ? -3.928 5.639 9.683 1.00 90.56 79 ILE A N 1
ATOM 599 C CA . ILE A 1 79 ? -3.716 6.520 10.839 1.00 90.56 79 ILE A CA 1
ATOM 600 C C . ILE A 1 79 ? -5.015 7.257 11.175 1.00 90.56 79 ILE A C 1
ATOM 602 O O . ILE A 1 79 ? -5.421 7.272 12.334 1.00 90.56 79 ILE A O 1
ATOM 606 N N . ALA A 1 80 ? -5.697 7.824 10.179 1.00 89.31 80 ALA A N 1
ATOM 607 C CA . ALA A 1 80 ? -6.962 8.523 10.379 1.00 89.31 80 ALA A CA 1
ATOM 608 C C . ALA A 1 80 ? -8.045 7.605 10.971 1.00 89.31 80 ALA A C 1
ATOM 610 O O . ALA A 1 80 ? -8.742 8.004 11.906 1.00 89.31 80 ALA A O 1
ATOM 611 N N . ALA A 1 81 ? -8.150 6.365 10.482 1.00 88.31 81 ALA A N 1
ATOM 612 C CA . ALA A 1 81 ? -9.079 5.373 11.014 1.00 88.31 81 ALA A CA 1
ATOM 613 C C . ALA A 1 81 ? -8.797 5.074 12.492 1.00 88.31 81 ALA A C 1
ATOM 615 O O . ALA A 1 81 ? -9.711 5.085 13.306 1.00 88.31 81 ALA A O 1
ATOM 616 N N . VAL A 1 82 ? -7.529 4.878 12.856 1.00 86.62 82 VAL A N 1
ATOM 617 C CA . VAL A 1 82 ? -7.116 4.602 14.242 1.00 86.62 82 VAL A CA 1
ATOM 618 C C . VAL A 1 82 ? -7.338 5.788 15.176 1.00 86.62 82 VAL A C 1
ATOM 620 O O . VAL A 1 82 ? -7.666 5.599 16.343 1.00 86.6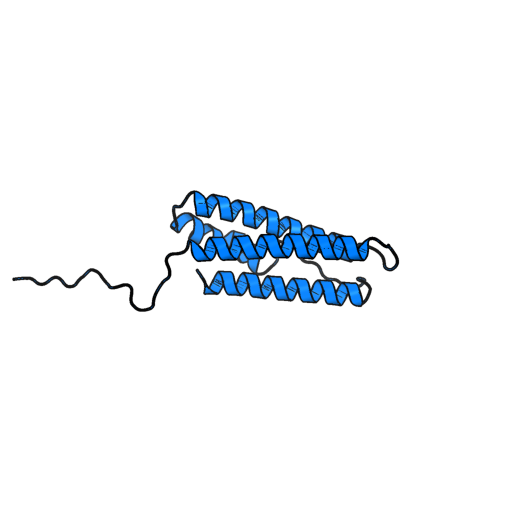2 82 VAL A O 1
ATOM 623 N N . MET A 1 83 ? -7.157 7.013 14.683 1.00 84.31 83 MET A N 1
ATOM 624 C CA . MET A 1 83 ? -7.377 8.228 15.475 1.00 84.31 83 MET A CA 1
ATOM 625 C C . MET A 1 83 ? -8.866 8.550 15.666 1.00 84.31 83 MET A C 1
ATOM 627 O O . MET A 1 83 ? -9.208 9.424 16.468 1.00 84.31 83 MET A O 1
ATOM 631 N N . THR A 1 84 ? -9.752 7.864 14.940 1.00 83.25 84 THR A N 1
ATOM 632 C CA . THR A 1 84 ? -11.201 7.994 15.102 1.00 83.25 84 THR A CA 1
ATOM 633 C C . THR A 1 84 ? -11.621 7.313 16.406 1.00 83.25 84 THR A C 1
ATOM 635 O O . THR A 1 84 ? -11.272 6.164 16.665 1.00 83.25 84 THR A O 1
ATOM 638 N N . ARG A 1 85 ? -12.345 8.035 17.266 1.00 69.12 85 ARG A N 1
ATOM 639 C CA . ARG A 1 85 ? -12.738 7.534 18.593 1.00 69.12 85 ARG A CA 1
ATOM 640 C C . ARG A 1 85 ? -13.863 6.507 18.480 1.00 69.12 85 ARG A C 1
ATOM 642 O O . ARG A 1 85 ? -14.762 6.672 17.660 1.00 69.12 85 ARG A O 1
ATOM 649 N N . GLU A 1 86 ? -13.863 5.503 19.357 1.00 64.38 86 GLU A N 1
ATOM 650 C CA . GLU A 1 86 ? -14.997 4.580 19.488 1.00 64.38 86 GLU A CA 1
ATOM 651 C C . GLU A 1 86 ? -16.316 5.347 19.684 1.00 64.38 86 GLU A C 1
ATOM 653 O O . GLU A 1 86 ? -16.409 6.269 20.498 1.00 64.38 86 GLU A O 1
ATOM 658 N N . GLY A 1 87 ? -17.341 4.964 18.918 1.00 63.47 87 GLY A N 1
ATOM 659 C CA . GLY A 1 87 ? -18.660 5.607 18.930 1.00 63.47 87 GLY A CA 1
ATOM 660 C C . GLY A 1 87 ? -18.819 6.769 17.945 1.00 63.47 87 GLY A C 1
ATOM 661 O O . GLY A 1 87 ? -19.940 7.235 17.745 1.00 63.47 87 GLY A O 1
ATOM 662 N N . ASP A 1 88 ? -17.742 7.202 17.289 1.00 66.38 88 ASP A N 1
ATOM 663 C CA . ASP A 1 88 ? -17.834 8.053 16.109 1.00 66.38 88 ASP A CA 1
ATOM 664 C C . ASP A 1 88 ? -18.359 7.198 14.940 1.00 66.38 88 ASP A C 1
ATOM 666 O O . ASP A 1 88 ? -17.748 6.202 14.547 1.00 66.38 88 ASP A O 1
ATOM 670 N N . GLY A 1 89 ? -19.530 7.552 14.400 1.00 73.00 89 GLY A N 1
ATOM 671 C CA . GLY A 1 89 ? -20.195 6.816 13.313 1.00 73.00 89 GLY A CA 1
ATOM 672 C C . GLY A 1 89 ? -19.417 6.798 11.991 1.00 73.00 89 GLY A C 1
ATOM 673 O O . GLY A 1 89 ? -19.905 6.261 11.001 1.00 73.00 89 GLY A O 1
ATOM 674 N N . THR A 1 90 ? -18.223 7.390 11.972 1.00 83.94 90 THR A N 1
ATOM 675 C CA . THR A 1 90 ? -17.331 7.490 10.818 1.00 83.94 90 THR A CA 1
ATOM 676 C C . THR A 1 90 ? -16.305 6.355 10.734 1.00 83.94 90 THR A C 1
ATOM 678 O O . THR A 1 90 ? -15.661 6.218 9.695 1.00 83.94 90 THR A O 1
ATOM 681 N N . ILE A 1 91 ? -16.160 5.488 11.753 1.00 82.94 91 ILE A N 1
ATOM 682 C CA . ILE A 1 91 ? -15.181 4.376 11.727 1.00 82.94 91 ILE A CA 1
ATOM 683 C C . ILE A 1 91 ? -15.373 3.486 10.491 1.00 82.94 91 ILE A C 1
ATOM 685 O O . ILE A 1 91 ? -14.398 3.122 9.835 1.00 82.94 91 ILE A O 1
ATOM 689 N N . GLN A 1 92 ? -16.619 3.169 10.131 1.00 84.50 92 GLN A N 1
ATOM 690 C CA . GLN A 1 92 ? -16.924 2.335 8.965 1.00 84.50 92 GLN A CA 1
ATOM 691 C C . GLN A 1 92 ? -16.532 3.018 7.648 1.00 84.50 92 GLN A C 1
ATOM 693 O O . GLN A 1 92 ? -16.047 2.357 6.731 1.00 84.50 92 GLN A O 1
ATOM 698 N N . GLU A 1 93 ? -16.710 4.337 7.552 1.00 88.06 93 GLU A N 1
ATOM 699 C CA . GLU A 1 93 ? -16.305 5.123 6.381 1.00 88.06 93 GLU A CA 1
ATOM 700 C C . GLU A 1 93 ? -14.778 5.162 6.256 1.00 88.06 93 GLU A C 1
ATOM 702 O O . GLU A 1 93 ? -14.239 4.960 5.168 1.00 88.06 93 GLU A O 1
ATOM 707 N N . ARG A 1 94 ? -14.071 5.332 7.380 1.00 88.12 94 ARG A N 1
ATOM 708 C CA . ARG A 1 94 ? -12.602 5.318 7.427 1.00 88.12 94 ARG A CA 1
ATOM 709 C C . ARG A 1 94 ? -12.015 3.947 7.117 1.00 88.12 94 ARG A C 1
ATOM 711 O O . ARG A 1 94 ? -11.023 3.854 6.395 1.00 88.12 94 ARG A O 1
ATOM 718 N N . GLU A 1 95 ? -12.634 2.872 7.604 1.00 88.31 95 GLU A N 1
ATOM 719 C CA . GLU A 1 95 ? -12.239 1.511 7.233 1.00 88.31 95 GLU A CA 1
ATOM 720 C C . GLU A 1 95 ? -12.448 1.275 5.730 1.00 88.31 95 GLU A C 1
ATOM 722 O O . GLU A 1 95 ? -11.574 0.710 5.068 1.00 88.31 95 GLU A O 1
ATOM 727 N N . ALA A 1 96 ? -13.566 1.745 5.166 1.00 90.69 96 ALA A N 1
ATOM 728 C CA . ALA A 1 96 ? -13.834 1.635 3.735 1.00 90.69 96 ALA A CA 1
ATOM 729 C C . ALA A 1 96 ? -12.801 2.401 2.891 1.00 90.69 96 ALA A C 1
ATOM 731 O O . ALA A 1 96 ? -12.278 1.842 1.925 1.00 90.69 96 ALA A O 1
ATOM 732 N N . GLU A 1 97 ? -12.460 3.634 3.275 1.00 92.12 97 GLU A N 1
ATOM 733 C CA . GLU A 1 97 ? -11.414 4.447 2.639 1.00 92.12 97 GLU A CA 1
ATOM 734 C C . GLU A 1 97 ? -10.057 3.721 2.658 1.00 92.12 97 GLU A C 1
ATOM 736 O O . GLU A 1 97 ? -9.429 3.526 1.614 1.00 92.12 97 GLU A O 1
ATOM 741 N N . MET A 1 98 ? -9.649 3.202 3.820 1.00 91.94 98 MET A N 1
ATOM 742 C CA . MET A 1 98 ? -8.422 2.414 3.965 1.00 91.94 98 MET A CA 1
ATOM 743 C C . MET A 1 98 ? -8.411 1.183 3.038 1.00 91.94 98 MET A C 1
ATOM 745 O O . MET A 1 98 ? -7.407 0.902 2.376 1.00 91.94 98 MET A O 1
ATOM 749 N N . VAL A 1 99 ? -9.517 0.435 2.961 1.00 91.31 99 VAL A N 1
ATOM 750 C CA . VAL A 1 99 ? -9.631 -0.752 2.094 1.00 91.31 99 VAL A CA 1
ATOM 751 C C . VAL A 1 99 ? -9.579 -0.375 0.607 1.00 91.31 99 VAL A C 1
ATOM 753 O O . VAL A 1 99 ? -8.970 -1.098 -0.189 1.00 91.31 99 VAL A O 1
ATOM 756 N N . GLN A 1 100 ? -10.159 0.761 0.219 1.00 93.12 100 GLN A N 1
ATOM 757 C CA . GLN A 1 100 ? -10.081 1.275 -1.151 1.00 93.12 100 GLN A CA 1
ATOM 758 C C . GLN A 1 100 ? -8.642 1.640 -1.531 1.00 93.12 100 GLN A C 1
ATOM 760 O O . GLN A 1 100 ? -8.143 1.148 -2.546 1.00 93.12 100 GLN A O 1
ATOM 765 N N . CYS A 1 101 ? -7.941 2.417 -0.697 1.00 91.88 101 CYS A N 1
ATOM 766 C CA . CYS A 1 101 ? -6.531 2.756 -0.920 1.00 91.88 101 CYS A CA 1
ATOM 767 C C . CYS A 1 101 ? -5.657 1.497 -1.015 1.00 91.88 101 CYS A C 1
ATOM 769 O O . CYS A 1 101 ? -4.825 1.379 -1.914 1.00 91.88 101 CYS A O 1
ATOM 771 N N . SER A 1 102 ? -5.902 0.520 -0.137 1.00 91.44 102 SER A N 1
ATOM 772 C CA . SER A 1 102 ? -5.227 -0.779 -0.160 1.00 91.44 102 SER A CA 1
ATOM 773 C C . SER A 1 102 ? -5.417 -1.513 -1.491 1.00 91.44 102 SER A C 1
ATOM 775 O O . SER A 1 102 ? -4.454 -2.011 -2.074 1.00 91.44 102 SER A O 1
ATOM 777 N N . THR A 1 103 ? -6.651 -1.551 -1.993 1.00 93.19 103 THR A N 1
ATOM 778 C CA . THR A 1 103 ? -6.984 -2.226 -3.253 1.00 93.19 103 THR A CA 1
ATOM 779 C C . THR A 1 103 ? -6.284 -1.564 -4.439 1.00 93.19 103 THR A C 1
ATOM 781 O O . THR A 1 103 ? -5.709 -2.258 -5.277 1.00 93.19 103 THR A O 1
ATOM 784 N N . LEU A 1 104 ? -6.281 -0.228 -4.493 1.00 93.88 104 LEU A N 1
ATOM 785 C CA . LEU A 1 104 ? -5.591 0.527 -5.543 1.00 93.88 104 LEU A CA 1
ATOM 786 C C . LEU A 1 104 ? -4.084 0.252 -5.539 1.00 93.88 104 LEU A C 1
ATOM 788 O O . LEU A 1 104 ? -3.516 -0.038 -6.592 1.00 93.88 104 LEU A O 1
ATOM 792 N N . LEU A 1 105 ? -3.452 0.255 -4.361 1.00 93.06 105 LEU A N 1
ATOM 793 C CA . LEU A 1 105 ? -2.031 -0.058 -4.230 1.00 93.06 105 LEU A CA 1
ATOM 794 C C . LEU A 1 105 ? -1.707 -1.469 -4.741 1.00 93.06 105 LEU A C 1
ATOM 796 O O . LEU A 1 105 ? -0.786 -1.641 -5.539 1.00 93.06 105 LEU A O 1
ATOM 800 N N . VAL A 1 106 ? -2.469 -2.479 -4.307 1.00 92.31 106 VAL A N 1
ATOM 801 C CA . VAL A 1 106 ? -2.252 -3.870 -4.733 1.00 92.31 106 VAL A CA 1
ATOM 802 C C . VAL A 1 106 ? -2.426 -4.011 -6.244 1.00 92.31 106 VAL A C 1
ATOM 804 O O . VAL A 1 106 ? -1.599 -4.655 -6.885 1.00 92.31 106 VAL A O 1
ATOM 807 N N . ASN A 1 107 ? -3.436 -3.371 -6.834 1.00 93.50 107 ASN A N 1
ATOM 808 C CA . ASN A 1 107 ? -3.646 -3.416 -8.281 1.00 93.50 107 ASN A CA 1
ATOM 809 C C . ASN A 1 107 ? -2.449 -2.840 -9.047 1.00 93.50 107 ASN A C 1
ATOM 811 O O . ASN A 1 107 ? -1.958 -3.482 -9.973 1.00 93.50 107 ASN A O 1
ATOM 815 N N . ARG A 1 108 ? -1.914 -1.690 -8.619 1.00 93.81 108 ARG A N 1
ATOM 816 C CA . ARG A 1 108 ? -0.735 -1.087 -9.259 1.00 93.81 108 ARG A CA 1
ATOM 817 C C . ARG A 1 108 ? 0.523 -1.933 -9.110 1.00 93.81 108 ARG A C 1
ATOM 819 O O . ARG A 1 108 ? 1.287 -2.064 -10.062 1.00 93.81 108 ARG A O 1
ATOM 826 N N . LEU A 1 109 ? 0.709 -2.571 -7.957 1.00 91.12 109 LEU A N 1
ATOM 827 C CA . LEU A 1 109 ? 1.795 -3.528 -7.748 1.00 91.12 109 LEU A CA 1
ATOM 828 C C . LEU A 1 109 ? 1.691 -4.737 -8.694 1.00 91.12 109 LEU A C 1
ATOM 830 O O . LEU A 1 109 ? 2.700 -5.167 -9.252 1.00 91.12 109 LEU A O 1
ATOM 834 N N . LEU A 1 110 ? 0.484 -5.271 -8.903 1.00 90.75 110 LEU A N 1
ATOM 835 C CA . LEU A 1 110 ? 0.247 -6.396 -9.814 1.00 90.75 110 LEU A CA 1
ATOM 836 C C . LEU A 1 110 ? 0.417 -6.005 -11.288 1.00 90.75 110 LEU A C 1
ATOM 838 O O . LEU A 1 110 ? 0.973 -6.781 -12.064 1.00 90.75 110 LEU A O 1
ATOM 842 N N . GLU A 1 111 ? -0.024 -4.808 -11.675 1.00 92.50 111 GLU A N 1
ATOM 843 C CA . GLU A 1 111 ? 0.205 -4.258 -13.016 1.00 92.50 111 GLU A CA 1
ATOM 844 C C . GLU A 1 111 ? 1.701 -4.090 -13.296 1.00 92.50 111 GLU A C 1
ATOM 846 O O . GLU A 1 111 ? 2.186 -4.507 -14.349 1.00 92.50 111 GLU A O 1
ATOM 851 N N . LEU A 1 112 ? 2.448 -3.562 -12.325 1.00 89.62 112 LEU A N 1
ATOM 852 C CA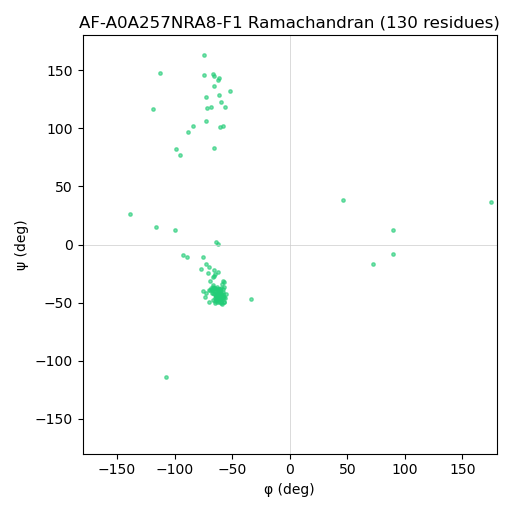 . LEU A 1 112 ? 3.896 -3.431 -12.421 1.00 89.62 112 LEU A CA 1
ATOM 853 C C . LEU A 1 112 ? 4.591 -4.798 -12.556 1.00 89.62 112 LEU A C 1
ATOM 855 O O . LEU A 1 112 ? 5.482 -4.953 -13.392 1.00 89.62 112 LEU A O 1
ATOM 859 N N . ASP A 1 113 ? 4.169 -5.813 -11.793 1.00 88.38 113 ASP A N 1
ATOM 860 C CA . ASP A 1 113 ? 4.715 -7.172 -11.935 1.00 88.38 113 ASP A CA 1
ATOM 861 C C . ASP A 1 113 ? 4.413 -7.779 -13.310 1.00 88.38 113 ASP A C 1
ATOM 863 O O . ASP A 1 113 ? 5.263 -8.451 -13.895 1.00 88.38 113 ASP A O 1
ATOM 867 N N . ALA A 1 114 ? 3.231 -7.505 -13.866 1.00 89.00 114 ALA A N 1
ATOM 868 C CA . ALA A 1 114 ? 2.855 -7.966 -15.197 1.00 89.00 114 ALA A CA 1
ATOM 869 C C . ALA A 1 114 ? 3.715 -7.341 -16.311 1.00 89.00 114 ALA A C 1
ATOM 871 O O . ALA A 1 114 ? 3.895 -7.968 -17.359 1.00 89.00 114 ALA A O 1
ATOM 872 N N . MET A 1 115 ? 4.265 -6.142 -16.086 1.00 85.38 115 MET A N 1
ATOM 873 C CA . MET A 1 115 ? 5.210 -5.491 -17.001 1.00 85.38 115 MET A CA 1
ATOM 874 C C . MET A 1 115 ? 6.623 -6.069 -16.919 1.00 85.38 115 MET A C 1
ATOM 876 O O . MET A 1 115 ? 7.404 -5.914 -17.862 1.00 85.38 115 MET A O 1
ATOM 880 N N . ALA A 1 116 ? 6.978 -6.729 -15.816 1.00 74.69 116 ALA A N 1
ATOM 881 C CA . ALA A 1 116 ? 8.279 -7.356 -15.698 1.00 74.69 116 ALA A CA 1
ATOM 882 C C . ALA A 1 116 ? 8.397 -8.506 -16.712 1.00 74.69 116 ALA A C 1
ATOM 884 O O . ALA A 1 116 ? 7.476 -9.322 -16.834 1.00 74.69 116 ALA A O 1
ATOM 885 N N . PRO A 1 117 ? 9.536 -8.645 -17.419 1.00 68.62 117 PRO A N 1
ATOM 886 C CA . PRO A 1 117 ? 9.757 -9.818 -18.244 1.00 68.62 117 PRO A CA 1
ATOM 887 C C . PRO A 1 117 ? 9.625 -11.052 -17.352 1.00 68.62 117 PRO A C 1
ATOM 889 O O . PRO A 1 117 ? 10.364 -11.208 -16.375 1.00 68.62 117 PRO A O 1
ATOM 892 N N . LYS A 1 118 ? 8.651 -11.918 -17.664 1.00 57.41 118 LYS A N 1
ATOM 893 C CA . LYS A 1 118 ? 8.480 -13.195 -16.973 1.00 57.41 118 LYS A CA 1
ATOM 894 C C . LYS A 1 118 ? 9.786 -13.957 -17.143 1.00 57.41 118 LYS A C 1
ATOM 896 O O . LYS A 1 118 ? 10.049 -14.503 -18.214 1.00 57.41 118 LYS A O 1
ATOM 901 N N . M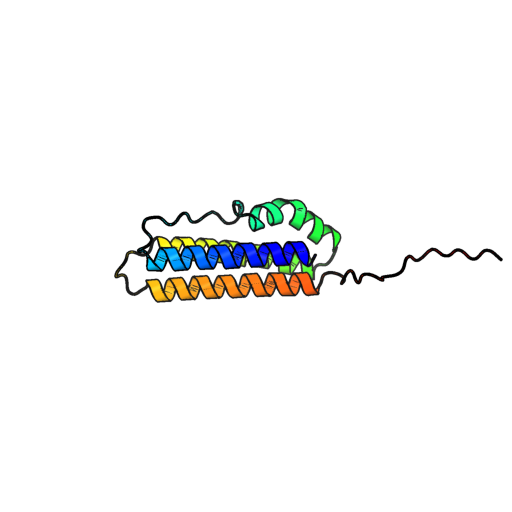ET A 1 119 ? 10.616 -13.977 -16.102 1.00 44.28 119 MET A N 1
ATOM 902 C CA . MET A 1 119 ? 11.752 -14.885 -16.016 1.00 44.28 119 MET A CA 1
ATOM 903 C C . MET A 1 119 ? 11.177 -16.298 -15.937 1.00 44.28 119 MET A C 1
ATOM 905 O O . MET A 1 119 ? 10.951 -16.849 -14.864 1.00 44.28 119 MET A O 1
ATOM 909 N N . GLY A 1 120 ? 10.847 -16.858 -17.098 1.00 40.91 120 GLY A N 1
ATOM 910 C CA . GLY A 1 120 ? 10.571 -18.272 -17.228 1.00 40.91 120 GLY A CA 1
ATOM 911 C C . GLY A 1 120 ? 11.866 -19.041 -16.959 1.00 40.91 120 GLY A C 1
ATOM 912 O O . GLY A 1 120 ? 12.936 -18.568 -17.350 1.00 40.91 120 GLY A O 1
ATOM 913 N N . PRO A 1 121 ? 11.801 -20.243 -16.367 1.00 43.94 121 PRO A N 1
ATOM 914 C CA . PRO A 1 121 ? 12.984 -21.051 -16.056 1.00 43.94 121 PRO A CA 1
ATOM 915 C C . PRO A 1 121 ? 13.806 -21.494 -17.290 1.00 43.94 121 PRO A C 1
ATOM 917 O O . PRO A 1 121 ? 14.818 -22.164 -17.134 1.00 43.94 121 PRO A O 1
ATOM 920 N N . PHE A 1 122 ? 13.401 -21.120 -18.513 1.00 44.38 122 PHE A N 1
ATOM 921 C CA . PHE A 1 122 ? 13.995 -21.563 -19.779 1.00 44.38 122 PHE A CA 1
ATOM 922 C C . PHE A 1 122 ? 14.142 -20.463 -20.850 1.00 44.38 122 PHE A C 1
ATOM 924 O O . PHE A 1 122 ? 14.153 -20.774 -22.045 1.00 44.38 122 PHE A O 1
ATOM 931 N N . SER A 1 123 ? 14.262 -19.179 -20.485 1.00 42.47 123 SER A N 1
ATOM 932 C CA . SER A 1 123 ? 14.622 -18.164 -21.492 1.00 42.47 123 SER A CA 1
ATOM 933 C C . SER A 1 123 ? 16.102 -18.319 -21.864 1.00 42.47 123 SER A C 1
ATOM 935 O O . SER A 1 123 ? 16.998 -18.086 -21.057 1.00 42.47 123 SER A O 1
ATOM 937 N N . ARG A 1 124 ? 16.327 -18.856 -23.064 1.00 39.88 124 ARG A N 1
ATOM 938 C CA . ARG A 1 124 ? 17.578 -19.442 -23.557 1.00 39.88 124 ARG A CA 1
ATOM 939 C C . ARG A 1 124 ? 18.728 -18.436 -23.616 1.00 39.88 124 ARG A C 1
ATOM 941 O O . ARG A 1 124 ? 18.567 -17.312 -24.076 1.00 39.88 124 ARG A O 1
ATOM 948 N N . VAL A 1 125 ? 19.912 -18.928 -23.262 1.00 42.84 125 VAL A N 1
ATOM 949 C CA . VAL A 1 125 ? 21.218 -18.318 -23.538 1.00 42.84 125 VAL A CA 1
ATOM 950 C C . VAL A 1 125 ? 21.410 -18.185 -25.061 1.00 42.84 125 VAL A C 1
ATOM 952 O O . VAL A 1 125 ? 21.383 -19.208 -25.752 1.00 42.84 125 VAL A O 1
ATOM 955 N N . PRO A 1 126 ? 21.647 -16.986 -25.622 1.00 42.47 126 PRO A N 1
ATOM 956 C CA . PRO A 1 126 ? 22.161 -16.856 -26.976 1.00 42.47 126 PRO A CA 1
ATOM 957 C C . PRO A 1 126 ? 23.684 -17.002 -26.921 1.00 42.47 126 PRO A C 1
ATOM 959 O O . PRO A 1 126 ? 24.390 -16.088 -26.507 1.00 42.47 126 PRO A O 1
ATOM 962 N N . GLY A 1 127 ? 24.205 -18.176 -27.287 1.00 43.50 127 GLY A N 1
ATOM 963 C CA . GLY A 1 127 ? 25.651 -18.394 -27.216 1.00 43.50 127 GLY A CA 1
ATOM 964 C C . GLY A 1 127 ? 26.148 -19.797 -27.539 1.00 43.50 127 GLY A C 1
ATOM 965 O O . GLY A 1 127 ? 27.106 -20.242 -26.923 1.00 43.50 127 GLY A O 1
ATOM 966 N N . ALA A 1 128 ? 25.540 -20.507 -28.492 1.00 39.94 128 ALA A N 1
ATOM 967 C CA . ALA A 1 128 ? 26.185 -21.670 -29.101 1.00 39.94 128 ALA A CA 1
ATOM 968 C C . ALA A 1 128 ? 26.809 -21.241 -30.433 1.00 39.94 128 ALA A C 1
ATOM 970 O O . ALA A 1 128 ? 26.217 -21.392 -31.501 1.00 39.94 128 ALA A O 1
ATOM 971 N N . ALA A 1 129 ? 28.009 -20.665 -30.351 1.00 46.31 129 ALA A N 1
ATOM 972 C CA . ALA A 1 129 ? 28.879 -20.489 -31.501 1.00 46.31 129 ALA A CA 1
ATOM 973 C C . ALA A 1 129 ? 29.211 -21.872 -32.080 1.00 46.31 129 ALA A C 1
ATOM 975 O O . ALA A 1 129 ? 30.059 -22.592 -31.556 1.00 46.31 129 ALA A O 1
ATOM 976 N N . THR A 1 130 ? 28.546 -22.252 -33.167 1.00 46.31 130 THR A N 1
ATOM 977 C CA . THR A 1 130 ? 29.027 -23.328 -34.031 1.00 46.31 130 THR A CA 1
ATOM 978 C C . THR A 1 130 ? 29.939 -22.695 -35.069 1.00 46.31 130 THR A C 1
ATOM 980 O O . THR A 1 130 ? 29.495 -22.136 -36.066 1.00 46.31 130 THR A O 1
ATOM 983 N N . ARG A 1 131 ? 31.246 -22.753 -34.789 1.00 43.88 131 ARG A N 1
ATOM 984 C CA . ARG A 1 131 ? 32.272 -22.647 -35.828 1.00 43.88 131 ARG A CA 1
ATOM 985 C C . ARG A 1 131 ? 32.076 -23.827 -36.784 1.00 43.88 131 ARG A C 1
ATOM 987 O O . ARG A 1 131 ? 31.999 -24.968 -36.327 1.00 43.88 131 ARG A O 1
ATOM 994 N N . ARG A 1 132 ? 32.005 -23.547 -38.079 1.00 55.59 132 ARG A N 1
ATOM 995 C CA . ARG A 1 132 ? 32.419 -24.463 -39.142 1.00 55.59 132 ARG A CA 1
ATOM 996 C C . ARG A 1 132 ? 33.440 -23.736 -39.992 1.00 55.59 132 ARG A C 1
ATOM 998 O O . ARG A 1 132 ? 33.267 -22.508 -40.149 1.00 55.59 132 ARG A O 1
#

pLDDT: mean 82.59, std 15.32, range [39.88, 96.0]

Secondary structure (DSSP, 8-state):
-HHHHHHHHHHHHHHHHHHHHHHHTTSTT-----GGGSHHHHHIIIIIHHHHHHHT-HHHHHHHHHHHHHHHHHHHHHHHHHHSPTT-TTHHHHHHHHHHHHHHHHHHHHHHHHHS----TT---S------